Protein AF-A0A1W7CZ40-F1 (afdb_monomer)

Organism: NCBI:txid2878388

Sequence (101 aa):
MTTEDARRQADEAEHHYRADITNVMNAVIRTCAHILDHHSNGRTWTPRAPNTHHTDLITQARREILNRLQLTIHQAEAATYAIEAHRQHHQPPHHPRRRNE

Radius of gyration: 22.65 Å; Cα contacts (8 Å, |Δi|>4): 33; chains: 1; bounding box: 39×26×76 Å

Foldseek 3Di:
DDPVVVVVVVVVLVVVLVVLLVVLVVLLVVLVVVCCVVQHDPSHRDDPDPPDDVVVSVVCCVPPVVVSNVVSVVVSVVSNVVSVVVCVVPDDPPDPPPPDD

pLDDT: mean 78.28, std 11.71, range [48.34, 93.06]

Nearest PDB structures (foldseek):
  8b6h-assembly1_EG  TM=3.619E-01  e=7.003E+00  Tetrahymena thermophila SB210

Secondary structure (DSSP, 8-state):
--HHHHHHHHHHHHHHHHHHHHHHHHHHHHHHHHHHHHHEETTEE--SSTT--HHHHHHHIIIIIHHHHHHHHHHHHHHHHHHHHHHHHHSPP--------

Mean predicted aligned error: 10.58 Å

Solvent-accessible surface area (backbone atoms only — not comparable to full-atom values): 5947 Å² total; per-residue (Å²): 134,54,78,63,57,55,50,51,53,51,53,52,53,53,52,50,52,54,51,52,52,50,53,42,53,51,49,45,53,49,53,54,51,50,49,45,65,76,47,30,54,96,88,38,82,47,73,93,47,95,85,64,52,72,68,56,55,54,47,45,44,57,66,49,52,47,46,52,50,51,50,46,49,52,53,41,51,51,51,51,49,53,51,51,54,52,49,62,75,68,52,75,80,82,73,78,76,79,77,81,127

Structure (mmCIF, N/CA/C/O backbone):
data_AF-A0A1W7CZ40-F1
#
_entry.id   AF-A0A1W7CZ40-F1
#
loop_
_atom_site.group_PDB
_atom_site.id
_atom_site.type_symbol
_atom_site.label_atom_id
_atom_site.label_alt_id
_atom_site.label_comp_id
_atom_site.label_asym_id
_atom_site.label_entity_id
_atom_site.label_seq_id
_atom_site.pdbx_PDB_ins_code
_atom_site.Cartn_x
_atom_site.Cartn_y
_atom_site.Cartn_z
_atom_site.occupancy
_atom_site.B_iso_or_equiv
_atom_site.auth_seq_id
_atom_site.auth_comp_id
_atom_site.auth_asym_id
_atom_site.auth_atom_id
_atom_site.pdbx_PDB_model_num
ATOM 1 N N . MET A 1 1 ? 21.717 -7.285 -31.116 1.00 55.38 1 MET A N 1
ATOM 2 C CA . MET A 1 1 ? 20.399 -7.284 -30.455 1.00 55.38 1 MET A CA 1
ATOM 3 C C . MET A 1 1 ? 19.378 -6.900 -31.503 1.00 55.38 1 MET A C 1
ATOM 5 O O . MET A 1 1 ? 19.555 -5.855 -32.122 1.00 55.38 1 MET A O 1
ATOM 9 N N . THR A 1 2 ? 18.424 -7.776 -31.809 1.00 76.31 2 THR A N 1
ATOM 10 C CA . THR A 1 2 ? 17.411 -7.481 -32.831 1.00 76.31 2 THR A CA 1
ATOM 11 C C . THR A 1 2 ? 16.326 -6.576 -32.245 1.00 76.31 2 THR A C 1
ATOM 13 O O . THR A 1 2 ? 16.140 -6.511 -31.030 1.00 76.31 2 THR A O 1
ATOM 16 N N . THR A 1 3 ? 15.595 -5.860 -33.099 1.00 77.88 3 THR A N 1
ATOM 17 C CA . THR A 1 3 ? 14.458 -5.013 -32.698 1.00 77.88 3 THR A CA 1
ATOM 18 C C . THR A 1 3 ? 13.376 -5.804 -31.958 1.00 77.88 3 THR A C 1
ATOM 20 O O . THR A 1 3 ? 12.627 -5.244 -31.161 1.00 77.88 3 THR A O 1
ATOM 23 N N . GLU A 1 4 ? 13.298 -7.111 -32.207 1.00 77.94 4 GLU A N 1
ATOM 24 C CA . GLU A 1 4 ? 12.349 -8.009 -31.563 1.00 77.94 4 GLU A CA 1
ATOM 25 C C . GLU A 1 4 ? 12.788 -8.411 -30.149 1.00 77.94 4 GLU A C 1
ATOM 27 O O . GLU A 1 4 ? 11.953 -8.429 -29.246 1.00 77.94 4 GLU A O 1
ATOM 32 N N . ASP A 1 5 ? 14.091 -8.618 -29.925 1.00 79.75 5 ASP A N 1
ATOM 33 C CA . ASP A 1 5 ? 14.649 -8.869 -28.587 1.00 79.75 5 ASP A CA 1
ATOM 34 C C . ASP A 1 5 ? 14.432 -7.665 -27.660 1.00 79.75 5 ASP A C 1
ATOM 36 O O . ASP A 1 5 ? 14.018 -7.825 -26.514 1.00 79.75 5 ASP A O 1
ATOM 40 N N . ALA A 1 6 ? 14.638 -6.447 -28.175 1.00 76.25 6 ALA A N 1
ATOM 41 C CA . ALA A 1 6 ? 14.412 -5.215 -27.418 1.00 76.25 6 ALA A CA 1
ATOM 42 C C . ALA A 1 6 ? 12.935 -5.035 -27.022 1.00 76.25 6 ALA A C 1
ATOM 44 O O . ALA A 1 6 ? 12.632 -4.555 -25.931 1.00 76.25 6 ALA A O 1
ATOM 45 N N . ARG A 1 7 ? 12.004 -5.445 -27.895 1.00 79.44 7 ARG A N 1
ATOM 46 C CA . ARG A 1 7 ? 10.565 -5.390 -27.609 1.00 79.44 7 ARG A CA 1
ATOM 47 C C . ARG A 1 7 ? 10.163 -6.404 -26.539 1.00 79.44 7 ARG A C 1
ATOM 49 O O . ARG A 1 7 ? 9.431 -6.043 -25.627 1.00 79.44 7 ARG A O 1
ATOM 56 N N . ARG A 1 8 ? 10.689 -7.632 -26.607 1.00 83.12 8 ARG A N 1
ATOM 57 C CA . ARG A 1 8 ? 10.452 -8.665 -25.582 1.00 83.12 8 ARG A CA 1
ATOM 58 C C . ARG A 1 8 ? 10.975 -8.234 -24.214 1.00 83.12 8 ARG A C 1
ATOM 60 O O . ARG A 1 8 ? 10.244 -8.335 -23.239 1.00 83.12 8 ARG A O 1
ATOM 67 N N . GLN A 1 9 ? 12.178 -7.662 -24.158 1.00 82.25 9 GLN A N 1
ATOM 68 C CA . GLN A 1 9 ? 12.739 -7.117 -22.917 1.00 82.25 9 GLN A CA 1
ATOM 69 C C . GLN A 1 9 ? 11.879 -5.987 -22.330 1.00 82.25 9 GLN A C 1
ATOM 71 O O . GLN A 1 9 ? 11.684 -5.927 -21.118 1.00 82.25 9 GLN A O 1
ATOM 76 N N . ALA A 1 10 ? 11.332 -5.103 -23.173 1.00 80.19 10 ALA A N 1
ATOM 77 C CA . ALA A 1 10 ? 10.425 -4.049 -22.721 1.00 80.19 10 ALA A CA 1
ATOM 78 C C . ALA A 1 10 ? 9.091 -4.610 -22.189 1.00 80.19 10 ALA A C 1
ATOM 80 O O . ALA A 1 10 ? 8.598 -4.141 -21.162 1.00 80.19 10 ALA A O 1
ATOM 81 N N . ASP A 1 11 ? 8.533 -5.625 -22.853 1.00 84.50 11 ASP A N 1
ATOM 82 C CA . ASP A 1 11 ? 7.290 -6.284 -22.436 1.00 84.50 11 ASP A CA 1
ATOM 83 C C . ASP A 1 11 ? 7.468 -7.058 -21.112 1.00 84.50 11 ASP A C 1
ATOM 85 O O . ASP A 1 11 ? 6.594 -7.007 -20.241 1.00 84.50 11 ASP A O 1
ATOM 89 N N . GLU A 1 12 ? 8.612 -7.728 -20.929 1.00 86.06 12 GLU A N 1
ATOM 90 C CA . GLU A 1 12 ? 8.994 -8.406 -19.682 1.00 86.06 12 GLU A CA 1
ATOM 91 C C . GLU A 1 12 ? 9.171 -7.407 -18.530 1.00 86.06 12 GLU A C 1
ATOM 93 O O . GLU A 1 12 ? 8.611 -7.604 -17.450 1.00 86.06 12 GLU A O 1
ATOM 98 N N . ALA A 1 13 ? 9.881 -6.298 -18.763 1.00 83.06 13 ALA A N 1
ATOM 99 C CA . ALA A 1 13 ? 10.062 -5.244 -17.766 1.00 83.06 13 ALA A CA 1
ATOM 100 C C . ALA A 1 13 ? 8.723 -4.619 -17.332 1.00 83.06 13 ALA A C 1
ATOM 102 O O . ALA A 1 13 ? 8.475 -4.441 -16.140 1.00 83.06 13 ALA A O 1
ATOM 103 N N . GLU A 1 14 ? 7.824 -4.344 -18.281 1.00 84.38 14 GLU A N 1
ATOM 104 C CA . GLU A 1 14 ? 6.479 -3.837 -17.985 1.00 84.38 14 GLU A CA 1
ATOM 105 C C . GLU A 1 14 ? 5.647 -4.856 -17.184 1.00 84.38 14 GLU A C 1
ATOM 107 O O . GLU A 1 14 ? 4.932 -4.467 -16.256 1.00 84.38 14 GLU A O 1
ATOM 112 N N . HIS A 1 15 ? 5.754 -6.157 -17.481 1.00 87.38 15 HIS A N 1
ATOM 113 C CA . HIS A 1 15 ? 5.115 -7.204 -16.673 1.00 87.38 15 HIS A CA 1
ATOM 114 C C . HIS A 1 15 ? 5.643 -7.227 -15.237 1.00 87.38 15 HIS A C 1
ATOM 116 O O . HIS A 1 15 ? 4.846 -7.310 -14.297 1.00 87.38 15 HIS A O 1
ATOM 122 N N . HIS A 1 16 ? 6.959 -7.109 -15.058 1.00 87.69 16 HIS A N 1
ATOM 123 C CA . HIS A 1 16 ? 7.575 -7.055 -13.736 1.00 87.69 16 HIS A CA 1
ATOM 124 C C . HIS A 1 16 ? 7.098 -5.843 -12.929 1.00 87.69 16 HIS A C 1
ATOM 126 O O . HIS A 1 16 ? 6.639 -6.023 -11.803 1.00 87.69 16 HIS A O 1
ATOM 132 N N . TYR A 1 17 ? 7.066 -4.640 -13.513 1.00 86.38 17 TYR A N 1
ATOM 133 C CA . TYR A 1 17 ? 6.555 -3.457 -12.805 1.00 86.38 17 TYR A CA 1
ATOM 134 C C . TYR A 1 17 ? 5.097 -3.608 -12.379 1.00 86.38 17 TYR A C 1
ATOM 136 O O . TYR A 1 17 ? 4.731 -3.227 -11.267 1.00 86.38 17 TYR A O 1
ATOM 144 N N . ARG A 1 18 ? 4.246 -4.191 -13.231 1.00 87.62 18 ARG A N 1
ATOM 145 C CA . ARG A 1 18 ? 2.843 -4.451 -12.875 1.00 87.62 18 ARG A CA 1
ATOM 146 C C . ARG A 1 18 ? 2.719 -5.433 -11.718 1.00 87.62 18 ARG A C 1
ATOM 148 O O . ARG A 1 18 ? 1.886 -5.220 -10.834 1.00 87.62 18 ARG A O 1
ATOM 155 N N . ALA A 1 19 ? 3.529 -6.489 -11.715 1.00 88.94 19 ALA A N 1
ATOM 156 C CA . ALA A 1 19 ? 3.567 -7.448 -10.618 1.00 88.94 19 ALA A CA 1
ATOM 157 C C . ALA A 1 19 ? 4.021 -6.779 -9.310 1.00 88.94 19 ALA A C 1
ATOM 159 O O . ALA A 1 19 ? 3.377 -6.965 -8.278 1.00 88.94 19 ALA A O 1
ATOM 160 N N . ASP A 1 20 ? 5.054 -5.937 -9.360 1.00 86.38 20 ASP A N 1
ATOM 161 C CA . ASP A 1 20 ? 5.581 -5.236 -8.187 1.00 86.38 20 ASP A CA 1
ATOM 162 C C . ASP A 1 20 ? 4.571 -4.242 -7.604 1.00 86.38 20 ASP A C 1
ATOM 164 O O . ASP A 1 20 ? 4.292 -4.283 -6.404 1.00 86.38 20 ASP A O 1
ATOM 168 N N . ILE A 1 21 ? 3.927 -3.425 -8.447 1.00 88.50 21 ILE A N 1
ATOM 169 C CA . ILE A 1 21 ? 2.841 -2.523 -8.021 1.00 88.50 21 ILE A CA 1
ATOM 170 C C . ILE A 1 21 ? 1.707 -3.326 -7.372 1.00 88.50 21 ILE A C 1
ATOM 172 O O . ILE A 1 21 ? 1.206 -2.967 -6.305 1.00 88.50 21 ILE A O 1
ATOM 176 N N . THR A 1 22 ? 1.319 -4.446 -7.984 1.00 89.69 22 THR A N 1
ATOM 177 C CA . THR A 1 22 ? 0.262 -5.316 -7.451 1.00 89.69 22 THR A CA 1
ATOM 178 C C . THR A 1 22 ? 0.642 -5.874 -6.079 1.00 89.69 22 THR A C 1
ATOM 180 O O . THR A 1 22 ? -0.174 -5.867 -5.157 1.00 89.69 22 THR A O 1
ATOM 183 N N . ASN A 1 23 ? 1.885 -6.324 -5.905 1.00 88.00 23 ASN A N 1
ATOM 184 C CA . ASN A 1 23 ? 2.384 -6.855 -4.637 1.00 88.00 23 ASN A CA 1
ATOM 185 C C . ASN A 1 23 ? 2.382 -5.802 -3.528 1.00 88.00 23 ASN A C 1
ATOM 187 O O . ASN A 1 23 ? 1.950 -6.093 -2.407 1.00 88.00 23 ASN A O 1
ATOM 191 N N . VAL A 1 24 ? 2.812 -4.583 -3.856 1.00 89.75 24 VAL A N 1
ATOM 192 C CA . VAL A 1 24 ? 2.812 -3.433 -2.949 1.00 89.75 24 VAL A CA 1
ATOM 193 C C . VAL A 1 24 ? 1.387 -3.084 -2.514 1.00 89.75 24 VAL A C 1
ATOM 195 O O . VAL A 1 24 ? 1.102 -3.029 -1.317 1.00 89.75 24 VAL A O 1
ATOM 198 N N . MET A 1 25 ? 0.454 -2.939 -3.457 1.00 89.25 25 MET A N 1
ATOM 199 C CA . MET A 1 25 ? -0.944 -2.626 -3.135 1.00 89.25 25 MET A CA 1
ATOM 200 C C . MET A 1 25 ? -1.619 -3.746 -2.336 1.00 89.25 25 MET A C 1
ATOM 202 O O . MET A 1 25 ? -2.355 -3.481 -1.384 1.00 89.25 25 MET A O 1
ATOM 206 N N . ASN A 1 26 ? -1.310 -5.007 -2.645 1.00 90.50 26 ASN A N 1
ATOM 207 C CA . ASN A 1 26 ? -1.775 -6.146 -1.858 1.00 90.50 26 ASN A CA 1
ATOM 208 C C . ASN A 1 26 ? -1.243 -6.113 -0.418 1.00 90.50 26 ASN A C 1
ATOM 210 O O . ASN A 1 26 ? -1.952 -6.524 0.502 1.00 90.50 26 ASN A O 1
ATOM 214 N N . ALA A 1 27 ? -0.020 -5.624 -0.188 1.00 87.06 27 ALA A N 1
ATOM 215 C CA . ALA A 1 27 ? 0.505 -5.437 1.162 1.00 87.06 27 ALA A CA 1
ATOM 216 C C . ALA A 1 27 ? -0.284 -4.365 1.931 1.00 87.06 27 ALA A C 1
ATOM 218 O O . ALA A 1 27 ? -0.684 -4.623 3.066 1.00 87.06 27 ALA A O 1
ATOM 219 N N . VAL A 1 28 ? -0.603 -3.231 1.294 1.00 89.12 28 VAL A N 1
ATOM 220 C CA . VAL A 1 28 ? -1.463 -2.180 1.874 1.00 89.12 28 VAL A CA 1
ATOM 221 C C . VAL A 1 28 ? -2.826 -2.747 2.276 1.00 89.12 28 VAL A C 1
ATOM 223 O O . VAL A 1 28 ? -3.255 -2.584 3.419 1.00 89.12 28 VAL A O 1
ATOM 226 N N . ILE A 1 29 ? -3.485 -3.475 1.370 1.00 89.69 29 ILE A N 1
ATOM 227 C CA . ILE A 1 29 ? -4.801 -4.085 1.620 1.00 89.69 29 ILE A CA 1
ATOM 228 C C . ILE A 1 29 ? -4.740 -5.060 2.801 1.00 89.69 29 ILE A C 1
ATOM 230 O O . ILE A 1 29 ? -5.607 -5.021 3.675 1.00 89.69 29 ILE A O 1
ATOM 234 N N . ARG A 1 30 ? -3.708 -5.912 2.864 1.00 89.31 30 ARG A N 1
ATOM 235 C CA . ARG A 1 30 ? -3.517 -6.853 3.979 1.00 89.31 30 ARG A CA 1
ATOM 236 C C . ARG A 1 30 ? -3.309 -6.135 5.309 1.00 89.31 30 ARG A C 1
ATOM 238 O O . ARG A 1 30 ? -3.902 -6.552 6.302 1.00 89.31 30 ARG A O 1
ATOM 245 N N . THR A 1 31 ? -2.532 -5.053 5.339 1.00 88.56 31 THR A N 1
ATOM 246 C CA . THR A 1 31 ? -2.366 -4.235 6.549 1.00 88.56 31 THR A CA 1
ATOM 247 C C . THR A 1 31 ? -3.703 -3.651 7.005 1.00 88.56 31 THR A C 1
ATOM 249 O O . THR A 1 31 ? -4.047 -3.763 8.182 1.00 88.56 31 THR A O 1
ATOM 252 N N . CYS A 1 32 ? -4.498 -3.094 6.086 1.00 85.25 32 CYS A N 1
ATOM 253 C CA . CYS A 1 32 ? -5.833 -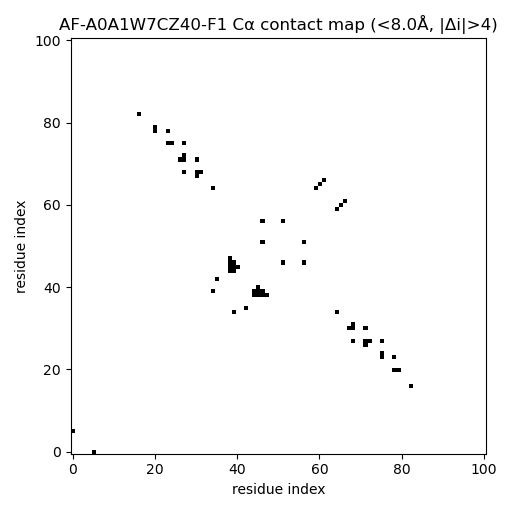2.579 6.399 1.00 85.25 32 CYS A CA 1
ATOM 254 C C . CYS A 1 32 ? -6.760 -3.675 6.943 1.00 85.25 32 CYS A C 1
ATOM 256 O O . CYS A 1 32 ? -7.433 -3.467 7.951 1.00 85.25 32 CYS A O 1
ATOM 258 N N . ALA A 1 33 ? -6.770 -4.855 6.318 1.00 85.75 33 ALA A N 1
ATOM 259 C CA . ALA A 1 33 ? -7.571 -5.988 6.774 1.00 85.75 33 ALA A CA 1
ATOM 260 C C . ALA A 1 33 ? -7.159 -6.450 8.179 1.00 85.75 33 ALA A C 1
ATOM 262 O O . ALA A 1 33 ? -8.019 -6.681 9.023 1.00 85.75 33 ALA A O 1
ATOM 263 N N . HIS A 1 34 ? -5.855 -6.518 8.457 1.00 85.25 34 HIS A N 1
ATOM 264 C CA . HIS A 1 34 ? -5.336 -6.873 9.775 1.00 85.25 34 HIS A CA 1
ATOM 265 C C . HIS A 1 34 ? -5.744 -5.856 10.847 1.00 85.25 34 HIS A C 1
ATOM 267 O O . HIS A 1 34 ? -6.167 -6.243 11.932 1.00 85.25 34 HIS A O 1
ATOM 273 N N . ILE A 1 35 ? -5.675 -4.559 10.537 1.00 82.88 35 ILE A N 1
ATOM 274 C CA . ILE A 1 35 ? -6.145 -3.499 11.437 1.00 82.88 35 ILE A CA 1
ATOM 275 C C . ILE A 1 35 ? -7.630 -3.680 11.754 1.00 82.88 35 ILE A C 1
ATOM 277 O O . ILE A 1 35 ? -8.019 -3.612 12.918 1.00 82.88 35 ILE A O 1
ATOM 281 N N . LEU A 1 36 ? -8.457 -3.921 10.736 1.00 79.56 36 LEU A N 1
ATOM 282 C CA . LEU A 1 36 ? -9.889 -4.131 10.927 1.00 79.56 36 LEU A CA 1
ATOM 283 C C . LEU A 1 36 ? -10.161 -5.378 11.769 1.00 79.56 36 LEU A C 1
ATOM 285 O O . LEU A 1 36 ? -10.944 -5.309 12.706 1.00 79.56 36 LEU A O 1
ATOM 289 N N . ASP A 1 37 ? -9.493 -6.491 11.494 1.00 81.50 37 ASP A N 1
ATOM 290 C CA . ASP A 1 37 ? -9.649 -7.730 12.259 1.00 81.50 37 ASP A CA 1
ATOM 291 C C . ASP A 1 37 ? -9.233 -7.569 13.734 1.00 81.50 37 ASP A C 1
ATOM 293 O O . ASP A 1 37 ? -9.904 -8.047 14.643 1.00 81.50 37 ASP A O 1
ATOM 297 N N . HIS A 1 38 ? -8.148 -6.837 13.993 1.00 77.81 38 HIS A N 1
ATOM 298 C CA . HIS A 1 38 ? -7.587 -6.706 15.340 1.00 77.81 38 HIS A CA 1
ATOM 299 C C . HIS A 1 38 ? -8.251 -5.618 16.183 1.00 77.81 38 HIS A C 1
ATOM 301 O O . HIS A 1 38 ? -8.224 -5.693 17.416 1.00 77.81 38 HIS A O 1
ATOM 307 N N . HIS A 1 39 ? -8.820 -4.601 15.536 1.00 74.19 39 HIS A N 1
ATOM 308 C CA . HIS A 1 39 ? -9.373 -3.430 16.209 1.00 74.19 39 HIS A CA 1
ATOM 309 C C . HIS A 1 39 ? -10.872 -3.227 15.959 1.00 74.19 39 HIS A C 1
ATOM 311 O O . HIS A 1 39 ? -11.438 -2.294 16.515 1.00 74.19 39 HIS A O 1
ATOM 317 N N . SER A 1 40 ? -11.555 -4.069 15.180 1.00 68.75 40 SER A N 1
ATOM 318 C CA . SER A 1 40 ? -13.015 -4.007 15.032 1.00 68.75 40 SER A CA 1
ATOM 319 C C . SER A 1 40 ? -13.679 -5.328 15.415 1.00 68.75 40 SER A C 1
ATOM 321 O O . SER A 1 40 ? -13.178 -6.402 15.107 1.00 68.75 40 SER A O 1
ATOM 323 N N . ASN A 1 41 ? -14.832 -5.251 16.079 1.00 67.81 41 ASN A N 1
ATOM 324 C CA . ASN A 1 41 ? -15.735 -6.382 16.255 1.00 67.81 41 ASN A CA 1
ATOM 325 C C . ASN A 1 41 ? -17.005 -6.098 15.454 1.00 67.81 41 ASN A C 1
ATOM 327 O O . ASN A 1 41 ? -17.683 -5.095 15.692 1.00 67.81 41 ASN A O 1
ATOM 331 N N . GLY A 1 42 ? -17.309 -6.938 14.464 1.00 62.03 42 GLY A N 1
ATOM 332 C CA . GLY A 1 42 ? -18.531 -6.802 13.668 1.00 62.03 42 GLY A CA 1
ATOM 333 C C . GLY A 1 42 ? -18.666 -5.456 12.946 1.00 62.03 42 GLY A C 1
ATOM 334 O O . GLY A 1 42 ? -19.778 -4.959 12.813 1.00 62.03 42 GLY A O 1
ATOM 335 N N . ARG A 1 43 ? -17.550 -4.867 12.477 1.00 63.00 43 ARG A N 1
ATOM 336 C CA . ARG A 1 43 ? -17.448 -3.522 11.853 1.00 63.00 43 ARG A CA 1
ATOM 337 C C . ARG A 1 43 ? -17.562 -2.333 12.810 1.00 63.00 43 ARG A C 1
ATOM 339 O O . ARG A 1 43 ? -17.437 -1.193 12.372 1.00 63.00 43 ARG A O 1
ATOM 346 N N . THR A 1 44 ? -17.753 -2.579 14.099 1.00 63.59 44 THR A N 1
ATOM 347 C CA . THR A 1 44 ? -17.718 -1.547 15.138 1.00 63.59 44 THR A CA 1
ATOM 348 C C . THR A 1 44 ? -16.345 -1.515 15.785 1.00 63.59 44 THR A C 1
ATOM 350 O O . THR A 1 44 ? -15.789 -2.554 16.140 1.00 63.59 44 THR A O 1
ATOM 353 N N . TRP A 1 45 ? -15.778 -0.319 15.938 1.00 67.62 45 TRP A N 1
ATOM 354 C CA . TRP A 1 45 ? -14.554 -0.155 16.711 1.00 67.62 45 TRP A CA 1
ATOM 355 C C . TRP A 1 45 ? -14.891 -0.379 18.183 1.00 67.62 45 TRP A C 1
ATOM 357 O O . TRP A 1 45 ? -15.557 0.440 18.814 1.00 67.62 45 TRP A O 1
ATOM 367 N N . THR A 1 46 ? -14.472 -1.521 18.714 1.00 65.75 46 THR A N 1
ATOM 368 C CA . THR A 1 46 ? -14.725 -1.901 20.104 1.00 65.75 46 THR A CA 1
ATOM 369 C C . THR A 1 46 ? -13.428 -2.325 20.767 1.00 65.75 46 THR A C 1
ATOM 371 O O . THR A 1 46 ? -12.655 -3.070 20.160 1.00 65.75 46 THR A O 1
ATOM 374 N N . PRO A 1 47 ? -13.188 -1.894 22.013 1.00 64.75 47 PRO A N 1
ATOM 375 C CA . PRO A 1 47 ? -12.050 -2.366 22.778 1.00 64.75 47 PRO A CA 1
ATOM 376 C C . PRO A 1 47 ? -12.064 -3.885 22.930 1.00 64.75 47 PRO A C 1
ATOM 378 O O . PRO A 1 47 ? -13.111 -4.501 23.121 1.00 64.75 47 PRO A O 1
ATOM 381 N N . ARG A 1 48 ? -10.870 -4.482 22.885 1.00 66.69 48 ARG A N 1
ATOM 382 C CA . ARG A 1 48 ? -10.687 -5.933 23.014 1.00 66.69 48 ARG A CA 1
ATOM 383 C C . ARG A 1 48 ? -10.990 -6.445 24.427 1.00 66.69 48 ARG A C 1
ATOM 385 O O . ARG A 1 48 ? -11.304 -7.620 24.582 1.00 66.69 48 ARG A O 1
ATOM 392 N N . ALA A 1 49 ? -10.893 -5.583 25.440 1.00 69.69 49 ALA A N 1
ATOM 393 C CA . ALA A 1 49 ? -11.196 -5.916 26.825 1.00 69.69 49 ALA A CA 1
ATOM 394 C C . ALA A 1 49 ? -12.459 -5.175 27.306 1.00 69.69 49 ALA A C 1
ATOM 396 O O . ALA A 1 49 ? -12.598 -3.972 27.058 1.00 69.69 49 ALA A O 1
ATOM 397 N N . PRO A 1 50 ? -13.370 -5.850 28.031 1.00 64.62 50 PRO A N 1
ATOM 398 C CA . PRO A 1 50 ? -14.417 -5.147 28.758 1.00 64.62 50 PRO A CA 1
ATOM 399 C C . PRO A 1 50 ? -13.750 -4.206 29.776 1.00 64.62 50 PRO A C 1
ATOM 401 O O . PRO A 1 50 ? -12.836 -4.618 30.488 1.00 64.62 50 PRO A O 1
ATOM 404 N N . ASN A 1 51 ? -14.194 -2.945 29.827 1.00 70.12 51 ASN A N 1
ATOM 405 C CA . ASN A 1 51 ? -13.660 -1.853 30.665 1.00 70.12 51 ASN A CA 1
ATOM 406 C C . ASN A 1 51 ? -12.392 -1.129 30.166 1.00 70.12 51 ASN A C 1
ATOM 408 O O . ASN A 1 51 ? -11.766 -0.412 30.944 1.00 70.12 51 ASN A O 1
ATOM 412 N N . THR A 1 52 ? -12.003 -1.250 28.892 1.00 73.12 52 THR A N 1
ATOM 413 C CA . THR A 1 52 ? -10.945 -0.378 28.344 1.00 73.12 52 THR A CA 1
ATOM 414 C C . THR A 1 52 ? -11.370 1.091 28.396 1.00 73.12 52 THR A C 1
ATOM 416 O O . THR A 1 52 ? -12.449 1.453 27.918 1.00 73.12 52 THR A O 1
ATOM 419 N N . HIS A 1 53 ? -10.513 1.947 28.952 1.00 77.38 53 HIS A N 1
ATOM 420 C CA . HIS A 1 53 ? -10.786 3.373 29.041 1.00 77.38 53 HIS A CA 1
ATOM 421 C C . HIS A 1 53 ? -10.696 4.025 27.649 1.00 77.38 53 HIS A C 1
ATOM 423 O O . HIS A 1 53 ? -9.892 3.636 26.801 1.00 77.38 53 HIS A O 1
ATOM 429 N N . HIS A 1 54 ? -11.506 5.052 27.392 1.00 72.62 54 HIS A N 1
ATOM 430 C CA . HIS A 1 54 ? -11.558 5.722 26.085 1.00 72.62 54 HIS A CA 1
ATOM 431 C C . HIS A 1 54 ? -10.205 6.335 25.669 1.00 72.62 54 HIS A C 1
ATOM 433 O O . HIS A 1 54 ? -9.881 6.389 24.484 1.00 72.62 54 HIS A O 1
ATOM 439 N N . THR A 1 55 ? -9.372 6.748 26.628 1.00 75.88 55 THR A N 1
ATOM 440 C CA . THR A 1 55 ? -8.001 7.227 26.364 1.00 75.88 55 THR A CA 1
ATOM 441 C C . THR A 1 55 ? -7.085 6.136 25.821 1.00 75.88 55 THR A C 1
ATOM 443 O O . THR A 1 55 ? -6.213 6.426 24.998 1.00 75.88 55 THR A O 1
ATOM 446 N N . ASP A 1 56 ? -7.285 4.888 26.240 1.00 75.06 56 ASP A N 1
ATOM 447 C CA . ASP A 1 56 ? -6.481 3.752 25.791 1.00 75.06 56 ASP A CA 1
ATOM 448 C C . ASP A 1 56 ? -6.847 3.394 24.351 1.00 75.06 56 ASP A C 1
ATOM 450 O O . ASP A 1 56 ? -5.961 3.166 23.530 1.00 75.06 56 ASP A O 1
ATOM 454 N N . LEU A 1 57 ? -8.138 3.478 24.008 1.00 73.94 57 LEU A N 1
ATOM 455 C CA . LEU A 1 57 ? -8.623 3.360 22.630 1.00 73.94 57 LEU A CA 1
ATOM 456 C C . LEU A 1 57 ? -8.006 4.420 21.712 1.00 73.94 57 LEU A C 1
ATOM 458 O O . LEU A 1 57 ? -7.477 4.091 20.651 1.00 73.94 57 LEU A O 1
ATOM 462 N N . ILE A 1 58 ? -8.021 5.690 22.132 1.00 76.19 58 ILE A N 1
ATOM 463 C CA . ILE A 1 58 ? -7.420 6.797 21.370 1.00 76.19 58 ILE A CA 1
ATOM 464 C C . ILE A 1 58 ? -5.911 6.583 21.201 1.00 76.19 58 ILE A C 1
ATOM 466 O O . ILE A 1 58 ? -5.363 6.802 20.118 1.00 76.19 58 ILE A O 1
ATOM 470 N N . THR A 1 59 ? -5.233 6.140 22.261 1.00 78.88 59 THR A N 1
ATOM 471 C CA . THR A 1 59 ? -3.791 5.874 22.240 1.00 78.88 59 THR A CA 1
ATOM 472 C C . THR A 1 59 ? -3.455 4.723 21.300 1.00 78.88 59 THR A C 1
ATOM 474 O O . THR A 1 59 ? -2.513 4.840 20.517 1.00 78.88 59 THR A O 1
ATOM 477 N N . GLN A 1 60 ? -4.242 3.649 21.317 1.00 74.31 60 GLN A N 1
ATOM 478 C CA . GLN A 1 60 ? -4.064 2.496 20.440 1.00 74.31 60 GLN A CA 1
ATOM 479 C C . GLN A 1 60 ? -4.312 2.859 18.970 1.00 74.31 60 GLN A C 1
ATOM 481 O O . GLN A 1 60 ? -3.497 2.530 18.110 1.00 74.31 60 GLN A O 1
ATOM 486 N N . ALA A 1 61 ? -5.357 3.638 18.672 1.00 77.19 61 ALA A N 1
ATOM 487 C CA . ALA A 1 61 ? -5.566 4.175 17.326 1.00 77.19 61 ALA A CA 1
ATOM 488 C C . ALA A 1 61 ? -4.377 5.011 16.847 1.00 77.19 61 ALA A C 1
ATOM 490 O O . ALA A 1 61 ? -3.873 4.817 15.742 1.00 77.19 61 ALA A O 1
ATOM 491 N N . ARG A 1 62 ? -3.904 5.939 17.683 1.00 77.75 62 ARG A N 1
ATOM 492 C CA . ARG A 1 62 ? -2.823 6.849 17.297 1.00 77.75 62 ARG A CA 1
ATOM 493 C C . ARG A 1 62 ? -1.478 6.153 17.150 1.00 77.75 62 ARG A C 1
ATOM 495 O O . ARG A 1 62 ? -0.743 6.462 16.223 1.00 77.75 62 ARG A O 1
ATOM 502 N N . ARG A 1 63 ? -1.134 5.247 18.063 1.00 78.81 63 ARG A N 1
ATOM 503 C CA . ARG A 1 63 ? 0.193 4.618 18.086 1.00 78.81 63 ARG A CA 1
ATOM 504 C C . ARG A 1 63 ? 0.296 3.362 17.251 1.00 78.81 63 ARG A C 1
ATOM 506 O O . ARG A 1 63 ? 1.398 3.035 16.831 1.00 78.81 63 ARG A O 1
ATOM 513 N N . GLU A 1 64 ? -0.790 2.632 17.060 1.00 78.81 64 GLU A N 1
ATOM 514 C CA . GLU A 1 64 ? -0.711 1.328 16.412 1.00 78.81 64 GLU A CA 1
ATOM 515 C C . GLU A 1 64 ? -1.359 1.361 15.038 1.00 78.81 64 GLU A C 1
ATOM 517 O O . GLU A 1 64 ? -0.702 1.036 14.053 1.00 78.81 64 GLU A O 1
ATOM 522 N N . ILE A 1 65 ? -2.594 1.852 14.945 1.00 80.44 65 ILE A N 1
ATOM 523 C CA . ILE A 1 65 ? -3.313 1.911 13.669 1.00 80.44 65 ILE A CA 1
ATOM 524 C C . ILE A 1 65 ? -2.671 2.941 12.736 1.00 80.44 65 ILE A C 1
ATOM 526 O O . ILE A 1 65 ? -2.245 2.588 11.637 1.00 80.44 65 ILE A O 1
ATOM 530 N N . LEU A 1 66 ? -2.554 4.201 13.174 1.00 84.94 66 LEU A N 1
ATOM 531 C CA . LEU A 1 66 ? -2.005 5.262 12.324 1.00 84.94 66 LEU A CA 1
ATOM 532 C C . LEU A 1 66 ? -0.542 5.004 11.963 1.00 84.94 66 LEU A C 1
ATOM 534 O O . LEU A 1 66 ? -0.193 5.135 10.796 1.00 84.94 66 LEU A O 1
ATOM 538 N N . ASN A 1 67 ? 0.288 4.572 12.915 1.00 87.94 67 ASN A N 1
ATOM 539 C CA . ASN A 1 67 ? 1.695 4.287 12.627 1.00 87.94 67 ASN A CA 1
ATOM 540 C C . ASN A 1 67 ? 1.860 3.126 11.638 1.00 87.94 67 ASN A C 1
ATOM 542 O O . ASN A 1 67 ? 2.678 3.224 10.727 1.00 87.94 67 ASN A O 1
ATOM 546 N N . ARG A 1 68 ? 1.083 2.038 11.772 1.00 84.75 68 ARG A N 1
ATOM 547 C CA . ARG A 1 68 ? 1.137 0.921 10.813 1.00 84.75 68 ARG A CA 1
ATOM 548 C C . ARG A 1 68 ? 0.669 1.352 9.426 1.00 84.75 68 ARG A C 1
ATOM 550 O O . ARG A 1 68 ? 1.329 1.018 8.447 1.00 84.75 68 ARG A O 1
ATOM 557 N N . LEU A 1 69 ? -0.416 2.126 9.337 1.00 87.00 69 LEU A N 1
ATOM 558 C CA . LEU A 1 69 ? -0.897 2.666 8.062 1.00 87.00 69 LEU A CA 1
ATOM 559 C C . LEU A 1 69 ? 0.135 3.588 7.417 1.00 87.00 69 LEU A C 1
ATOM 561 O O . LEU A 1 69 ? 0.474 3.400 6.254 1.00 87.00 69 LEU A O 1
ATOM 565 N N . GLN A 1 70 ? 0.667 4.547 8.176 1.00 90.56 70 GLN A N 1
ATOM 566 C CA . GLN A 1 70 ? 1.686 5.471 7.691 1.00 90.56 70 GLN A CA 1
ATOM 567 C C . GLN A 1 70 ? 2.922 4.72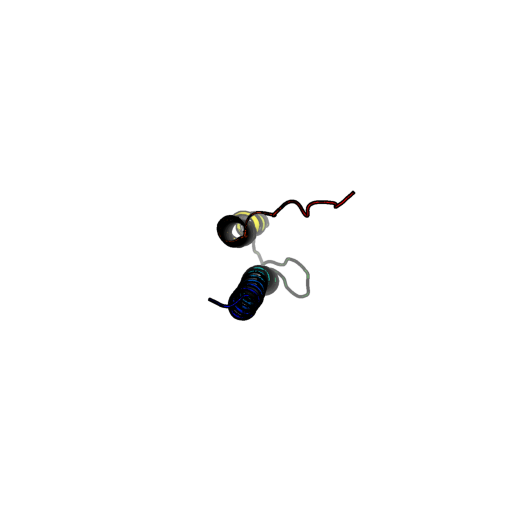2 7.205 1.00 90.56 70 GLN A C 1
ATOM 569 O O . GLN A 1 70 ? 3.408 5.023 6.120 1.00 90.56 70 GLN A O 1
ATOM 574 N N . LEU A 1 71 ? 3.406 3.732 7.958 1.00 90.12 71 LEU A N 1
ATOM 575 C CA . LEU A 1 71 ? 4.559 2.932 7.556 1.00 90.12 71 LEU A CA 1
ATOM 576 C C . LEU 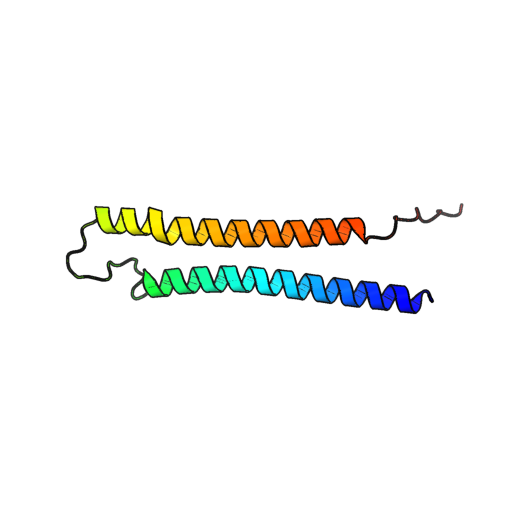A 1 71 ? 4.297 2.186 6.244 1.00 90.12 71 LEU A C 1
ATOM 578 O O . LEU A 1 71 ? 5.118 2.254 5.333 1.00 90.12 71 LEU A O 1
ATOM 582 N N . THR A 1 72 ? 3.161 1.494 6.128 1.00 89.31 72 THR A N 1
ATOM 58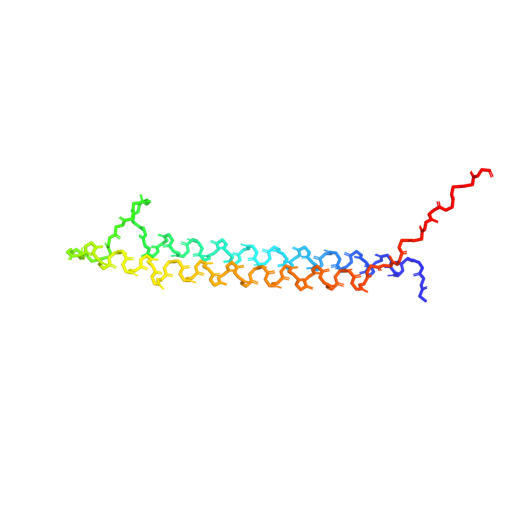3 C CA . THR A 1 72 ? 2.843 0.732 4.914 1.00 89.31 72 THR A CA 1
ATOM 584 C C . THR A 1 72 ? 2.627 1.644 3.703 1.00 89.31 72 THR A C 1
ATOM 586 O O . THR A 1 72 ? 3.062 1.297 2.609 1.00 89.31 72 THR A O 1
ATOM 589 N N . ILE A 1 73 ? 2.025 2.823 3.887 1.00 89.62 73 ILE A N 1
ATOM 590 C CA . ILE A 1 73 ? 1.878 3.822 2.818 1.00 89.62 73 ILE A CA 1
ATOM 591 C C . ILE A 1 73 ? 3.248 4.341 2.371 1.00 89.62 73 ILE A C 1
ATOM 593 O O . ILE A 1 73 ? 3.540 4.285 1.183 1.00 89.62 73 ILE A O 1
ATOM 597 N N . HIS A 1 74 ? 4.129 4.737 3.296 1.00 93.06 74 HIS A N 1
ATOM 598 C CA . HIS A 1 74 ? 5.476 5.206 2.938 1.00 93.06 74 HIS A CA 1
ATOM 599 C C . HIS A 1 74 ? 6.286 4.133 2.204 1.00 93.06 74 HIS A C 1
ATOM 601 O O . HIS A 1 74 ? 7.002 4.431 1.252 1.00 93.06 74 HIS A O 1
ATOM 607 N N . GLN A 1 75 ? 6.177 2.870 2.625 1.00 90.56 75 GLN A N 1
ATOM 608 C CA . GLN A 1 75 ? 6.821 1.756 1.927 1.00 90.56 75 GLN A CA 1
ATOM 609 C C . GLN A 1 75 ? 6.273 1.589 0.507 1.00 90.56 75 GLN A C 1
ATOM 611 O O . GLN A 1 75 ? 7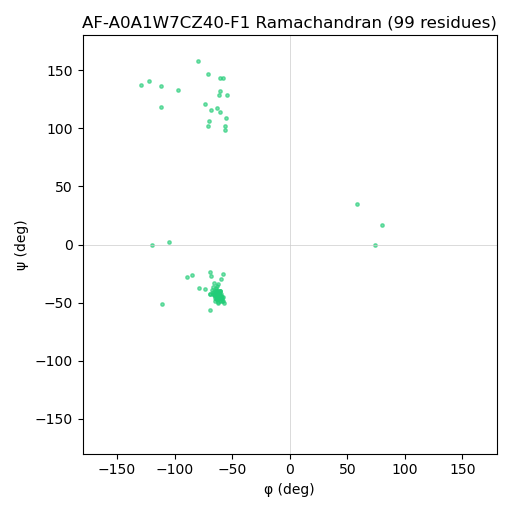.045 1.357 -0.423 1.00 90.56 75 GLN A O 1
ATOM 616 N N . ALA A 1 76 ? 4.958 1.732 0.330 1.00 89.31 76 ALA A N 1
ATOM 617 C CA . ALA A 1 76 ? 4.324 1.654 -0.978 1.00 89.31 76 ALA A CA 1
ATOM 618 C C . ALA A 1 76 ? 4.729 2.812 -1.901 1.00 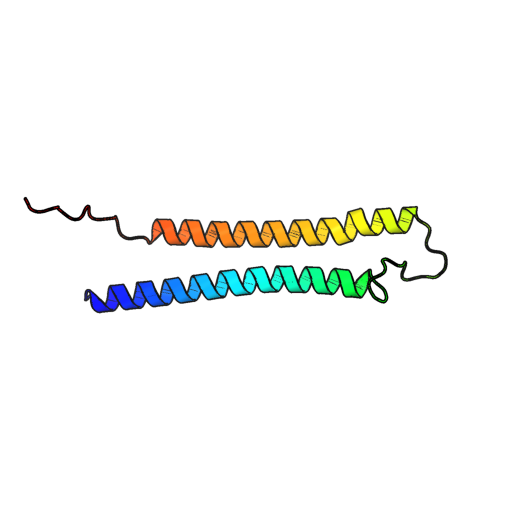89.31 76 ALA A C 1
ATOM 620 O O . ALA A 1 76 ? 5.034 2.591 -3.074 1.00 89.31 76 ALA A O 1
ATOM 621 N N . GLU A 1 77 ? 4.788 4.030 -1.368 1.00 91.38 77 GLU A N 1
ATOM 622 C CA . GLU A 1 77 ? 5.253 5.219 -2.085 1.00 91.38 77 GLU A CA 1
ATOM 623 C C . GLU A 1 77 ? 6.720 5.078 -2.496 1.00 91.38 77 GLU A C 1
ATOM 625 O O . GLU A 1 77 ? 7.052 5.289 -3.660 1.00 91.38 77 GLU A O 1
ATOM 630 N N . ALA A 1 78 ? 7.592 4.637 -1.584 1.00 92.25 78 ALA A N 1
ATOM 631 C CA . ALA A 1 78 ? 9.007 4.417 -1.875 1.00 92.25 78 ALA A CA 1
ATOM 632 C C . ALA A 1 78 ? 9.220 3.349 -2.960 1.00 92.25 78 ALA A C 1
ATOM 634 O O . ALA A 1 78 ? 10.044 3.534 -3.857 1.00 92.25 78 ALA A O 1
ATOM 635 N N . ALA A 1 79 ? 8.462 2.249 -2.911 1.00 88.00 79 ALA A N 1
ATOM 636 C CA . ALA A 1 79 ? 8.511 1.212 -3.938 1.00 88.00 79 ALA A CA 1
ATOM 637 C C . ALA A 1 79 ? 8.028 1.736 -5.300 1.00 88.00 79 ALA A C 1
ATOM 639 O O . ALA A 1 79 ? 8.682 1.507 -6.315 1.00 88.00 79 ALA A O 1
ATOM 640 N N . THR A 1 80 ? 6.928 2.492 -5.320 1.00 87.88 80 THR A N 1
ATOM 641 C CA . THR A 1 80 ? 6.393 3.104 -6.547 1.00 87.88 80 THR A CA 1
ATOM 642 C C . THR A 1 80 ? 7.396 4.085 -7.151 1.00 87.88 80 THR A C 1
ATOM 644 O O . THR A 1 80 ? 7.689 4.009 -8.341 1.00 87.88 80 THR A O 1
ATOM 647 N N . TYR A 1 81 ? 8.006 4.932 -6.320 1.00 90.06 81 TYR A N 1
ATOM 648 C CA . TYR A 1 81 ? 9.051 5.861 -6.743 1.00 90.06 81 TYR A CA 1
ATOM 649 C C . TYR A 1 81 ? 10.265 5.135 -7.339 1.00 90.06 81 TYR A C 1
ATOM 651 O O . TYR A 1 81 ? 10.781 5.539 -8.379 1.00 90.06 81 TYR A O 1
ATOM 659 N N . ALA A 1 82 ? 10.710 4.036 -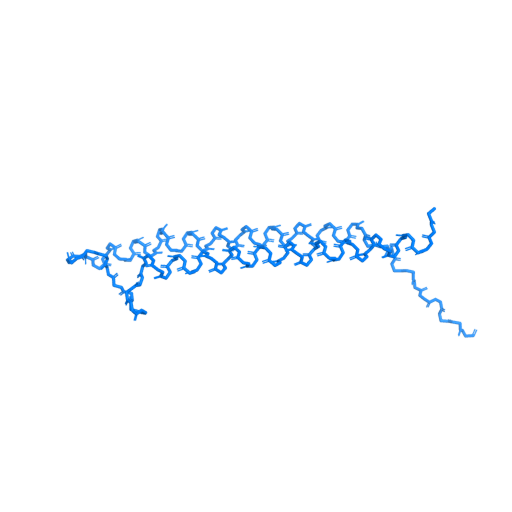6.723 1.00 88.69 82 ALA A N 1
ATOM 660 C CA . ALA A 1 82 ? 11.819 3.238 -7.243 1.00 88.69 82 ALA A CA 1
ATOM 661 C C . ALA A 1 82 ? 11.495 2.617 -8.615 1.00 88.69 82 ALA A C 1
ATOM 663 O O . ALA A 1 82 ? 12.344 2.625 -9.509 1.00 88.69 82 ALA A O 1
ATOM 664 N N . ILE A 1 83 ? 10.263 2.129 -8.798 1.00 87.44 83 ILE A N 1
ATOM 665 C CA . ILE A 1 83 ? 9.773 1.600 -10.079 1.00 87.44 83 ILE A CA 1
ATOM 666 C C . ILE A 1 83 ? 9.756 2.703 -11.142 1.00 87.44 83 ILE A C 1
ATOM 668 O O . ILE A 1 83 ? 10.252 2.497 -12.250 1.00 87.44 83 ILE A O 1
ATOM 672 N N . GLU A 1 84 ? 9.227 3.883 -10.818 1.00 87.19 84 GLU A N 1
ATOM 673 C CA . GLU A 1 84 ? 9.175 5.022 -11.740 1.00 87.19 84 GLU A CA 1
ATOM 674 C C . GLU A 1 84 ? 10.570 5.510 -12.134 1.00 87.19 84 GLU A C 1
ATOM 676 O O . GLU A 1 84 ? 10.841 5.695 -13.322 1.00 87.19 84 GLU A O 1
ATOM 681 N N . ALA A 1 85 ? 11.477 5.653 -11.165 1.00 88.38 85 ALA A N 1
ATOM 682 C CA . ALA A 1 85 ? 12.860 6.038 -11.419 1.00 88.38 85 ALA A CA 1
ATOM 683 C C . ALA A 1 85 ? 13.556 5.018 -12.330 1.00 88.38 85 ALA A C 1
ATOM 685 O O . ALA A 1 85 ? 14.176 5.383 -13.332 1.00 88.38 85 ALA A O 1
ATOM 686 N N . HIS A 1 86 ? 13.397 3.722 -12.042 1.00 86.19 86 HIS A N 1
ATOM 687 C CA . HIS A 1 86 ? 13.953 2.669 -12.883 1.00 86.19 86 HIS A CA 1
ATOM 688 C C . HIS A 1 86 ? 13.364 2.710 -14.302 1.00 86.19 86 HIS A C 1
ATOM 690 O O . HIS A 1 86 ? 14.108 2.604 -15.280 1.00 86.19 86 HIS A O 1
ATOM 696 N N . ARG A 1 87 ? 12.047 2.909 -14.434 1.00 82.69 87 ARG A N 1
ATOM 697 C CA . ARG A 1 87 ? 11.362 3.031 -15.727 1.00 82.69 87 ARG A CA 1
ATOM 698 C C . ARG A 1 87 ? 11.889 4.208 -16.547 1.00 82.69 87 ARG A C 1
ATOM 700 O O . ARG A 1 87 ? 12.131 4.034 -17.736 1.00 82.69 87 ARG A O 1
ATOM 707 N N . GLN A 1 88 ? 12.096 5.373 -15.931 1.00 83.31 88 GLN A N 1
ATOM 708 C CA . GLN A 1 88 ? 12.630 6.565 -16.603 1.00 83.31 88 GLN A CA 1
ATOM 709 C C . GLN A 1 88 ? 14.068 6.359 -17.094 1.00 83.31 88 GLN A C 1
ATOM 711 O O . GLN A 1 88 ? 14.400 6.767 -18.204 1.00 83.31 88 GLN A O 1
ATOM 716 N N . HIS A 1 89 ? 14.911 5.686 -16.306 1.00 81.00 89 HIS A N 1
ATOM 717 C CA . HIS A 1 89 ? 16.294 5.393 -16.695 1.00 81.00 89 HIS A CA 1
ATOM 718 C C . HIS A 1 89 ? 16.414 4.394 -17.854 1.00 81.00 89 HIS A C 1
ATOM 720 O O . HIS A 1 89 ? 17.395 4.440 -18.593 1.00 81.00 89 HIS A O 1
ATOM 726 N N . HIS A 1 90 ? 15.427 3.513 -18.024 1.00 72.81 90 HIS A N 1
ATOM 727 C CA . HIS A 1 90 ? 15.430 2.470 -19.054 1.00 72.81 90 HIS A CA 1
ATOM 728 C C . HIS A 1 90 ? 14.502 2.781 -20.235 1.00 72.81 90 HIS A C 1
ATOM 730 O O . HIS A 1 90 ? 14.395 1.979 -21.164 1.00 72.81 90 HIS A O 1
ATOM 736 N N . GLN A 1 91 ? 13.837 3.940 -20.234 1.00 64.75 91 GLN A N 1
ATOM 737 C CA . GLN A 1 91 ? 13.010 4.364 -21.354 1.00 64.75 91 GLN A CA 1
ATOM 738 C C . GLN A 1 91 ? 13.924 4.803 -22.510 1.00 64.75 91 GLN A C 1
ATOM 740 O O . GLN A 1 91 ? 14.736 5.715 -22.332 1.00 64.75 91 GLN A O 1
ATOM 745 N N . PRO A 1 92 ? 13.832 4.181 -23.701 1.00 59.25 92 PRO A N 1
ATOM 746 C CA . PRO A 1 92 ? 14.611 4.634 -24.842 1.00 59.25 92 PRO A CA 1
ATOM 747 C C . PRO A 1 92 ? 14.217 6.081 -25.174 1.00 59.25 92 PRO A C 1
ATOM 749 O O . PRO A 1 92 ? 13.037 6.433 -25.051 1.00 59.25 92 PRO A O 1
ATOM 752 N N . PRO A 1 93 ? 15.170 6.934 -25.595 1.00 54.59 93 PRO A N 1
ATOM 753 C CA . PRO A 1 93 ? 14.867 8.311 -25.947 1.00 54.59 93 PRO A CA 1
ATOM 754 C C . PRO A 1 93 ? 13.754 8.321 -26.992 1.00 54.59 93 PRO A C 1
ATOM 756 O O . PRO A 1 93 ? 13.832 7.624 -28.006 1.00 54.59 93 PRO A O 1
ATOM 759 N N . HIS A 1 94 ? 12.705 9.106 -26.736 1.00 53.22 94 HIS A N 1
ATOM 760 C CA . HIS A 1 94 ? 11.670 9.379 -27.722 1.00 53.22 94 HIS A CA 1
ATOM 761 C C . HIS A 1 94 ? 12.344 9.959 -28.967 1.00 53.22 94 HIS A C 1
ATOM 763 O O . HIS A 1 9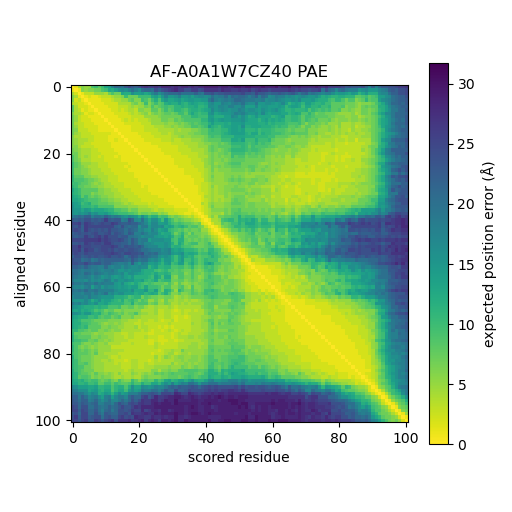4 ? 12.652 11.148 -29.015 1.00 53.22 94 HIS A O 1
ATOM 769 N N . HIS A 1 95 ? 12.590 9.132 -29.985 1.00 51.19 95 HIS A N 1
ATOM 770 C CA . HIS A 1 95 ? 12.952 9.648 -31.292 1.00 51.19 95 HIS A CA 1
ATOM 771 C C . HIS A 1 95 ? 11.751 10.457 -31.792 1.00 51.19 95 HIS A C 1
ATOM 773 O O . HIS A 1 95 ? 10.668 9.881 -31.957 1.00 51.19 95 HIS A O 1
ATOM 779 N N . PRO A 1 96 ? 11.890 11.778 -32.017 1.00 49.59 96 PRO A N 1
ATOM 780 C CA . PRO A 1 96 ? 10.830 12.545 -32.634 1.00 49.59 96 PRO A CA 1
ATOM 781 C C . PRO A 1 96 ? 10.610 11.939 -34.013 1.00 49.59 96 PRO A C 1
ATOM 783 O O . PRO A 1 96 ? 11.496 11.925 -34.869 1.00 49.59 96 PRO A O 1
ATOM 786 N N . ARG A 1 97 ? 9.427 11.357 -34.185 1.00 48.34 97 ARG A N 1
ATOM 787 C CA . ARG A 1 97 ? 8.947 10.791 -35.436 1.00 48.34 97 ARG A CA 1
ATOM 788 C C . ARG A 1 97 ? 9.010 11.923 -36.461 1.00 48.34 97 ARG A C 1
ATOM 790 O O . ARG A 1 97 ? 8.184 12.832 -36.400 1.00 48.34 97 ARG A O 1
ATOM 797 N N . ARG A 1 98 ? 10.036 11.924 -37.326 1.00 54.19 98 ARG A N 1
ATOM 798 C CA . ARG A 1 98 ? 10.147 12.892 -38.422 1.00 54.19 98 ARG A CA 1
ATOM 799 C C . ARG A 1 98 ? 8.858 12.791 -39.223 1.00 54.19 98 ARG A C 1
ATOM 801 O O . ARG A 1 98 ? 8.564 11.766 -39.834 1.00 54.19 98 ARG A O 1
ATOM 808 N N . ARG A 1 99 ? 8.049 13.836 -39.103 1.00 54.97 99 ARG A N 1
ATOM 809 C CA . ARG A 1 99 ? 6.878 14.075 -39.925 1.00 54.97 99 ARG A CA 1
ATOM 810 C C . ARG A 1 99 ? 7.459 14.437 -41.292 1.00 54.97 99 ARG A C 1
ATOM 812 O O . ARG A 1 99 ? 8.050 15.501 -41.426 1.00 54.97 99 ARG A O 1
ATOM 819 N N . ASN A 1 100 ? 7.443 13.484 -42.220 1.00 52.72 100 ASN A N 1
ATOM 820 C CA . ASN A 1 100 ? 7.819 13.741 -43.604 1.00 52.72 100 ASN A CA 1
ATOM 821 C C . ASN A 1 100 ? 6.731 14.640 -44.203 1.00 52.72 1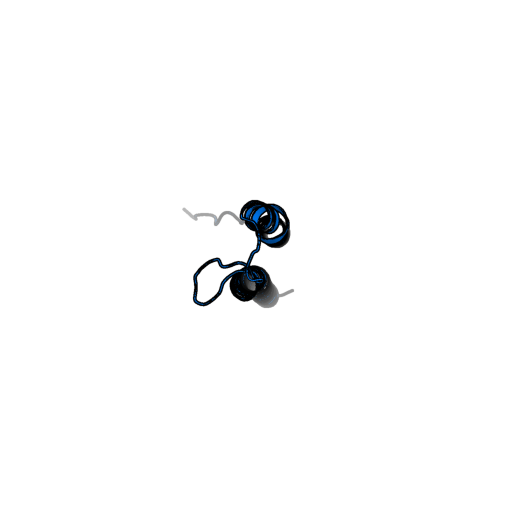00 ASN A C 1
ATOM 823 O O . ASN A 1 100 ? 5.569 14.228 -44.256 1.00 52.72 100 ASN A O 1
ATOM 827 N N . GLU A 1 101 ? 7.124 15.857 -44.564 1.00 51.78 101 GLU A N 1
ATOM 828 C CA . GLU A 1 101 ? 6.474 16.681 -45.587 1.00 51.78 101 GLU A CA 1
ATOM 829 C C . GLU A 1 101 ? 7.090 16.353 -46.949 1.00 51.78 101 GLU A C 1
ATOM 831 O O . GLU A 1 101 ? 8.312 16.058 -46.981 1.00 51.78 101 GLU A O 1
#